Protein AF-A0A1F2QYS1-F1 (afdb_monomer)

Mean predicted aligned error: 6.91 Å

Solvent-accessible surface area (backbone atoms only — not comparable to full-atom values): 3870 Å² total; per-residue (Å²): 111,72,71,58,54,56,49,52,51,54,53,52,52,53,48,53,54,52,52,52,54,51,52,50,53,52,50,52,52,43,55,52,51,36,56,49,36,49,53,45,45,73,74,49,62,79,88,50,36,67,62,34,51,50,54,37,48,55,41,48,53,51,45,52,57,56,60,72,79,102

Structure (mmCIF, N/CA/C/O backbone):
data_AF-A0A1F2QYS1-F1
#
_entry.id   AF-A0A1F2QYS1-F1
#
loop_
_atom_site.group_PDB
_atom_site.id
_atom_site.type_symbol
_atom_site.label_atom_id
_atom_site.label_alt_id
_atom_site.label_comp_id
_atom_site.label_asym_id
_atom_site.label_entity_id
_atom_site.label_seq_id
_atom_site.pdbx_PDB_ins_code
_atom_site.Cartn_x
_atom_site.Cartn_y
_atom_site.Cartn_z
_atom_site.occupancy
_atom_site.B_iso_or_equiv
_atom_site.auth_seq_id
_atom_site.auth_comp_id
_atom_site.auth_asym_id
_atom_site.auth_atom_id
_atom_site.pdbx_PDB_model_num
ATOM 1 N N . MET A 1 1 ? -17.588 6.283 40.082 1.00 59.56 1 MET A N 1
ATOM 2 C CA . MET A 1 1 ? -16.366 5.844 39.359 1.00 59.56 1 MET A CA 1
ATOM 3 C C . MET A 1 1 ? -16.631 4.771 38.303 1.00 59.56 1 MET A C 1
ATOM 5 O O . MET A 1 1 ? -16.193 4.968 37.179 1.00 59.56 1 MET A O 1
ATOM 9 N N . ALA A 1 2 ? -17.371 3.692 38.599 1.00 65.06 2 ALA A N 1
ATOM 10 C CA . ALA A 1 2 ? -17.622 2.597 37.643 1.00 65.06 2 ALA A CA 1
ATOM 11 C C . ALA A 1 2 ? -18.252 3.035 36.299 1.00 65.06 2 ALA A C 1
ATOM 13 O O . ALA A 1 2 ? -17.801 2.611 35.240 1.00 65.06 2 ALA A O 1
ATOM 14 N N . GLN A 1 3 ? -19.229 3.952 36.317 1.00 66.81 3 GLN A N 1
ATOM 15 C CA . GLN A 1 3 ? -19.866 4.460 35.087 1.00 66.81 3 GLN A CA 1
ATOM 16 C C . GLN A 1 3 ? -18.916 5.276 34.189 1.00 66.81 3 GLN A C 1
ATOM 18 O O . GLN A 1 3 ? -19.040 5.244 32.967 1.00 66.81 3 GLN A O 1
ATOM 23 N N . VAL A 1 4 ? -17.936 5.975 34.775 1.00 71.44 4 VAL A N 1
ATOM 24 C CA . VAL A 1 4 ? -16.959 6.779 34.020 1.00 71.44 4 VAL A CA 1
ATOM 25 C C . VAL A 1 4 ? -15.961 5.871 33.298 1.00 71.44 4 VAL A C 1
ATOM 27 O O . VAL A 1 4 ? -15.634 6.120 32.140 1.00 71.44 4 VAL A O 1
ATOM 30 N N . ILE A 1 5 ? -15.528 4.782 33.943 1.00 68.38 5 ILE A N 1
ATOM 31 C CA . ILE A 1 5 ? -14.626 3.786 33.342 1.00 68.38 5 ILE A CA 1
ATOM 32 C C . ILE A 1 5 ? -15.302 3.120 32.134 1.00 68.38 5 ILE A C 1
ATOM 34 O O . ILE A 1 5 ? -14.727 3.112 31.048 1.00 68.38 5 ILE A O 1
ATOM 38 N N . ALA A 1 6 ? -16.559 2.685 32.280 1.00 73.81 6 ALA A N 1
ATOM 39 C CA . ALA A 1 6 ? -17.328 2.077 31.191 1.00 73.81 6 ALA A CA 1
ATOM 40 C C . ALA A 1 6 ? -17.516 3.023 29.986 1.00 73.81 6 ALA A C 1
ATOM 42 O O . ALA A 1 6 ? -17.395 2.611 28.829 1.00 73.81 6 ALA A O 1
ATOM 43 N N . PHE A 1 7 ? -17.758 4.316 30.234 1.00 78.06 7 PHE A N 1
ATOM 44 C CA . PHE A 1 7 ? -17.859 5.315 29.168 1.00 78.06 7 PHE A CA 1
ATOM 45 C C . PHE A 1 7 ? -16.528 5.508 28.424 1.00 78.06 7 PHE A C 1
ATOM 47 O O . PHE A 1 7 ? -16.496 5.509 27.190 1.00 78.06 7 PH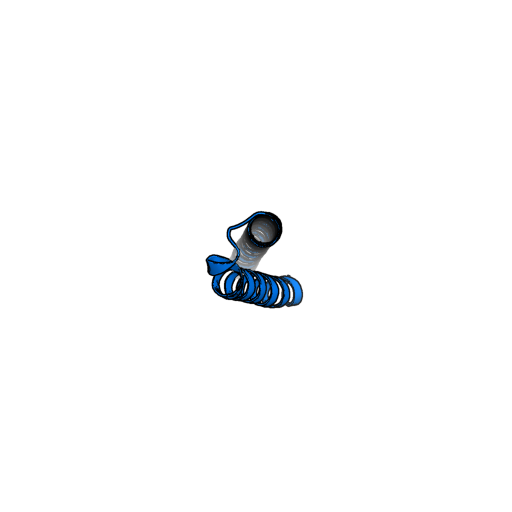E A O 1
ATOM 54 N N . VAL A 1 8 ? -15.414 5.622 29.155 1.00 80.62 8 VAL A N 1
ATOM 55 C CA . VAL A 1 8 ? -14.074 5.773 28.566 1.00 80.62 8 VAL A CA 1
ATOM 56 C C . VAL A 1 8 ? -13.700 4.552 27.724 1.00 80.62 8 VAL A C 1
ATOM 58 O O . VAL A 1 8 ? -13.156 4.704 26.627 1.00 80.62 8 VAL A O 1
ATOM 61 N N . GLU A 1 9 ? -14.022 3.344 28.183 1.00 82.25 9 GLU A N 1
ATOM 62 C CA . GLU A 1 9 ? -13.792 2.111 27.428 1.00 82.25 9 GLU A CA 1
ATOM 63 C C . GLU A 1 9 ? -14.611 2.058 26.136 1.00 82.25 9 GLU A C 1
ATOM 65 O O . GLU A 1 9 ? -14.057 1.751 25.077 1.00 82.25 9 GLU A O 1
ATOM 70 N N . ALA A 1 10 ? -15.889 2.448 26.182 1.00 78.69 10 ALA A N 1
ATOM 71 C CA . ALA A 1 10 ? -16.746 2.514 25.000 1.00 78.69 10 ALA A CA 1
ATOM 72 C C . ALA A 1 10 ? -16.233 3.530 23.961 1.00 78.69 10 ALA A C 1
ATOM 74 O O . ALA A 1 10 ? -16.220 3.249 22.758 1.00 78.69 10 ALA A O 1
ATOM 75 N N . VAL A 1 11 ? -15.765 4.704 24.400 1.00 82.69 11 VAL A N 1
ATOM 76 C CA . VAL A 1 11 ? -15.167 5.715 23.510 1.00 82.69 11 VAL A CA 1
ATOM 77 C C . VAL A 1 11 ? -13.857 5.208 22.901 1.00 82.69 11 VAL A C 1
ATOM 79 O O . VAL A 1 11 ? -13.656 5.331 21.690 1.00 82.69 11 VAL A O 1
ATOM 82 N N . ARG A 1 12 ? -12.986 4.576 23.697 1.00 84.94 12 ARG A N 1
ATOM 83 C CA . ARG A 1 12 ? -11.735 3.968 23.208 1.00 84.94 12 ARG A CA 1
ATOM 84 C C . ARG A 1 12 ? -12.001 2.854 22.197 1.00 84.94 12 ARG A C 1
ATOM 86 O O . ARG A 1 12 ? -11.317 2.794 21.179 1.00 84.94 12 ARG A O 1
ATOM 93 N N . ALA A 1 13 ? -12.998 2.003 22.438 1.00 82.94 13 ALA A N 1
ATOM 94 C CA . ALA A 1 13 ? -13.390 0.945 21.511 1.00 82.94 13 ALA A CA 1
ATOM 95 C C . ALA A 1 13 ? -13.878 1.515 20.171 1.00 82.94 13 ALA A C 1
ATOM 97 O O . ALA A 1 13 ? -13.412 1.082 19.118 1.00 82.94 13 ALA A O 1
ATOM 98 N N . ARG A 1 14 ? -14.736 2.545 20.202 1.00 81.69 14 ARG A N 1
ATOM 99 C CA . ARG A 1 14 ? -15.185 3.249 18.989 1.00 81.69 14 ARG A CA 1
ATOM 100 C C . ARG A 1 14 ? -14.032 3.901 18.233 1.00 81.69 14 ARG A C 1
ATOM 102 O O . ARG A 1 14 ? -14.001 3.834 17.007 1.00 81.69 14 ARG A O 1
ATOM 109 N N . ARG A 1 15 ? -13.081 4.511 18.946 1.00 85.44 15 ARG A N 1
ATOM 110 C CA . ARG A 1 15 ? -11.886 5.103 18.335 1.00 85.44 15 ARG A CA 1
ATOM 111 C C . ARG A 1 15 ? -11.041 4.039 17.637 1.00 85.44 15 ARG A C 1
ATOM 113 O O . ARG A 1 15 ? -10.777 4.191 16.455 1.00 85.44 15 ARG A O 1
ATOM 120 N N . ARG A 1 16 ? -10.737 2.923 18.310 1.00 84.62 16 ARG A N 1
ATOM 121 C CA . ARG A 1 16 ? -10.00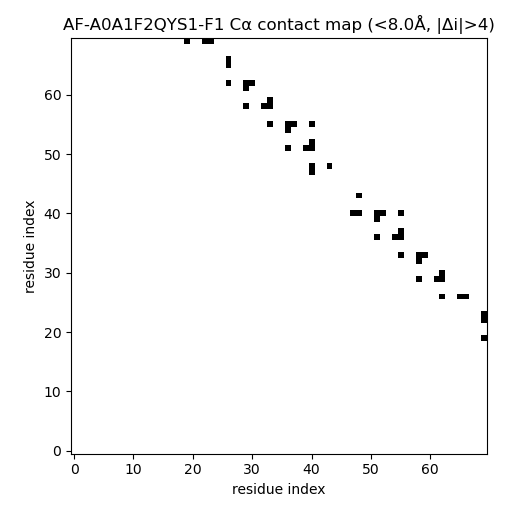9 1.793 17.702 1.00 84.62 16 ARG A CA 1
ATOM 122 C C . ARG A 1 16 ? -10.713 1.242 16.464 1.00 84.62 16 ARG A C 1
ATOM 124 O O . ARG A 1 16 ? -10.050 0.941 15.482 1.00 84.62 16 ARG A O 1
ATOM 131 N N . ALA A 1 17 ? -12.041 1.124 16.493 1.00 81.50 17 ALA A N 1
ATOM 132 C CA . ALA A 1 17 ? -12.805 0.666 15.335 1.00 81.50 17 ALA A CA 1
ATOM 133 C C . ALA A 1 17 ? -12.678 1.636 14.148 1.00 81.50 17 ALA A C 1
ATOM 135 O O . ALA A 1 17 ? -12.420 1.202 13.031 1.00 81.50 17 ALA A O 1
ATOM 136 N N . ARG A 1 18 ? -12.795 2.949 14.391 1.00 84.75 18 ARG A N 1
ATOM 137 C CA . ARG A 1 18 ? -12.593 3.978 13.357 1.00 84.75 18 ARG A CA 1
ATOM 138 C C . ARG A 1 18 ? -11.166 3.991 12.821 1.00 84.75 18 ARG A C 1
ATOM 140 O O . ARG A 1 18 ? -10.983 4.107 11.616 1.00 84.75 18 ARG A O 1
ATOM 147 N N . ASP A 1 19 ? -10.180 3.866 13.702 1.00 85.94 19 ASP A N 1
ATOM 148 C CA . ASP A 1 19 ? -8.771 3.849 13.318 1.00 85.9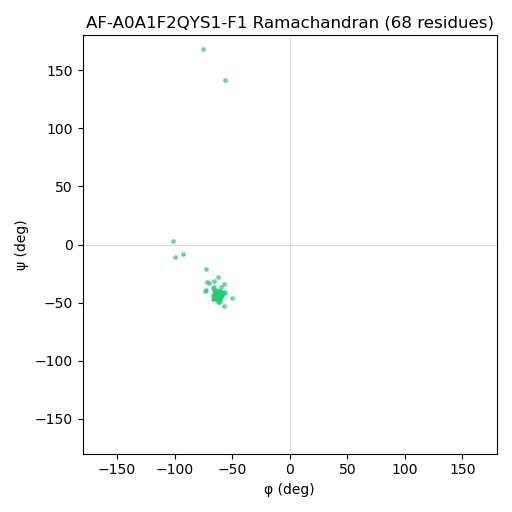4 19 ASP A CA 1
ATOM 149 C C . ASP A 1 19 ? -8.478 2.625 12.434 1.00 85.94 19 ASP A C 1
ATOM 151 O O . ASP A 1 19 ? -7.870 2.783 11.384 1.00 85.94 19 ASP A O 1
ATOM 155 N N . ARG A 1 20 ? -9.024 1.442 12.760 1.00 87.06 20 ARG A N 1
ATOM 156 C CA . ARG A 1 20 ? -8.932 0.245 11.899 1.00 87.06 20 ARG A CA 1
ATOM 157 C C . ARG A 1 20 ? -9.550 0.448 10.516 1.00 87.06 20 ARG A C 1
ATOM 159 O O . ARG A 1 20 ? -8.940 0.060 9.527 1.00 87.06 20 ARG A O 1
ATOM 166 N N . VAL A 1 21 ? -10.735 1.060 10.438 1.00 88.62 21 VAL A N 1
ATOM 167 C CA . VAL A 1 21 ? -11.390 1.356 9.148 1.00 88.62 21 VAL A CA 1
ATOM 168 C C . VAL A 1 21 ? -10.516 2.280 8.301 1.00 88.62 21 VAL A C 1
ATOM 170 O O . VAL A 1 21 ? -10.271 1.989 7.136 1.00 88.62 21 VAL A O 1
ATOM 173 N N . ARG A 1 22 ? -9.971 3.342 8.899 1.00 85.88 22 ARG A N 1
ATOM 174 C CA . ARG A 1 22 ? -9.065 4.268 8.203 1.00 85.88 22 ARG A CA 1
ATOM 175 C C . ARG A 1 22 ? -7.773 3.589 7.755 1.00 85.88 22 ARG A C 1
ATOM 177 O O . ARG A 1 22 ? -7.311 3.845 6.650 1.00 85.88 22 ARG A O 1
ATOM 184 N N . THR A 1 23 ? -7.198 2.713 8.580 1.00 88.31 23 THR A N 1
ATOM 185 C CA . THR A 1 23 ? -6.024 1.921 8.188 1.00 88.31 23 THR A CA 1
ATOM 186 C C . THR A 1 23 ? -6.335 1.047 6.974 1.00 88.31 23 THR A C 1
ATOM 188 O O . THR A 1 23 ? -5.546 1.026 6.032 1.00 88.31 23 THR A O 1
ATOM 191 N N . ALA A 1 24 ? -7.496 0.386 6.948 1.00 90.19 24 ALA A N 1
ATOM 192 C CA . ALA A 1 24 ? -7.923 -0.410 5.798 1.00 90.19 24 ALA A CA 1
ATOM 193 C C . ALA A 1 24 ? -8.075 0.445 4.525 1.00 90.19 24 ALA A C 1
ATOM 195 O O . ALA A 1 24 ? -7.542 0.081 3.478 1.00 90.19 24 ALA A O 1
ATOM 196 N N . GLU A 1 25 ? -8.701 1.621 4.624 1.00 91.31 25 GLU A N 1
ATOM 197 C CA . GLU A 1 25 ? -8.818 2.569 3.505 1.00 91.31 25 GLU A CA 1
ATOM 198 C C . GLU A 1 25 ? -7.440 3.015 2.980 1.00 91.31 25 GLU A C 1
ATOM 200 O O . GLU A 1 25 ? -7.203 3.036 1.770 1.00 91.31 25 GLU A O 1
ATOM 205 N N . CYS A 1 26 ? -6.491 3.313 3.874 1.00 90.06 26 CYS A N 1
ATOM 206 C CA . CYS A 1 26 ? -5.117 3.650 3.497 1.00 90.06 26 CYS A CA 1
ATOM 207 C C . CYS A 1 26 ? -4.417 2.499 2.757 1.00 90.06 26 CYS A C 1
ATOM 209 O O . CYS A 1 26 ? -3.725 2.735 1.763 1.00 90.06 26 CYS A O 1
ATOM 211 N N . ILE A 1 27 ? -4.608 1.253 3.204 1.00 93.25 27 ILE A N 1
ATOM 212 C CA . ILE A 1 27 ? -4.062 0.061 2.538 1.00 93.25 27 ILE A CA 1
ATOM 213 C C . ILE A 1 27 ? -4.634 -0.078 1.126 1.00 93.25 27 ILE A C 1
ATOM 215 O O . ILE A 1 27 ? -3.885 -0.361 0.186 1.00 93.25 27 ILE A O 1
ATOM 219 N N . ASP A 1 28 ? -5.932 0.151 0.943 1.00 94.81 28 ASP A N 1
ATOM 220 C CA . ASP A 1 28 ? -6.568 0.068 -0.372 1.00 94.81 28 ASP A CA 1
ATOM 221 C C . ASP A 1 28 ? -6.038 1.134 -1.337 1.00 94.81 28 ASP A C 1
ATOM 223 O O . ASP A 1 28 ? -5.723 0.822 -2.495 1.00 94.81 28 ASP A O 1
ATOM 227 N N . ILE A 1 29 ? -5.841 2.364 -0.853 1.00 95.00 29 ILE A N 1
ATOM 228 C CA . ILE A 1 29 ? -5.217 3.451 -1.620 1.00 95.00 29 ILE A CA 1
ATOM 229 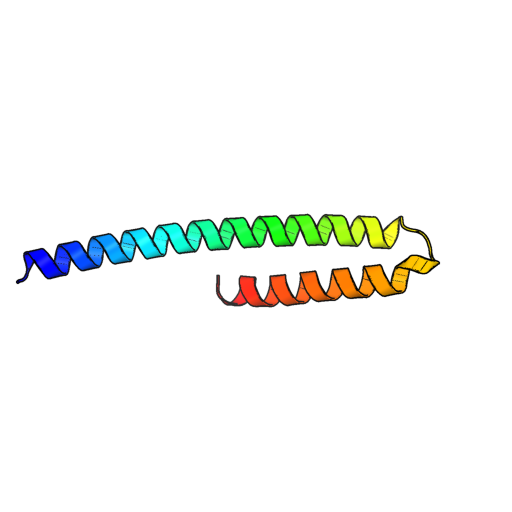C C . ILE A 1 29 ? -3.779 3.087 -2.009 1.00 95.00 29 ILE A C 1
ATOM 231 O O . ILE A 1 29 ? -3.391 3.269 -3.170 1.00 95.00 29 ILE A O 1
ATOM 235 N N . LEU A 1 30 ? -2.991 2.525 -1.086 1.00 94.06 30 LEU A N 1
ATOM 236 C CA . LEU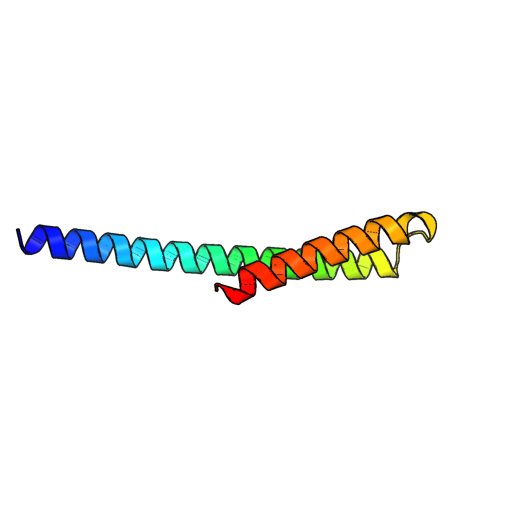 A 1 30 ? -1.625 2.071 -1.366 1.00 94.06 30 LEU A CA 1
ATOM 237 C C . LEU A 1 30 ? -1.607 0.958 -2.420 1.00 94.06 30 LEU A C 1
ATOM 239 O O . LEU A 1 30 ? -0.843 1.033 -3.384 1.00 94.06 30 LEU A O 1
ATOM 243 N N . ARG A 1 31 ? -2.501 -0.034 -2.317 1.00 96.19 31 ARG A N 1
ATOM 244 C CA . ARG A 1 31 ? -2.640 -1.102 -3.325 1.00 96.19 31 ARG A CA 1
ATOM 245 C C . ARG A 1 31 ? -3.040 -0.561 -4.692 1.00 96.19 31 ARG A C 1
ATOM 247 O O . ARG A 1 31 ? -2.590 -1.088 -5.711 1.00 96.19 31 ARG A O 1
ATOM 254 N N . ALA A 1 32 ? -3.936 0.422 -4.747 1.00 96.88 32 ALA A N 1
ATOM 255 C CA . ALA A 1 32 ? -4.342 1.051 -6.001 1.00 96.88 32 ALA A CA 1
ATOM 256 C C . ALA A 1 32 ? -3.177 1.835 -6.627 1.00 96.88 32 ALA A C 1
ATOM 258 O O .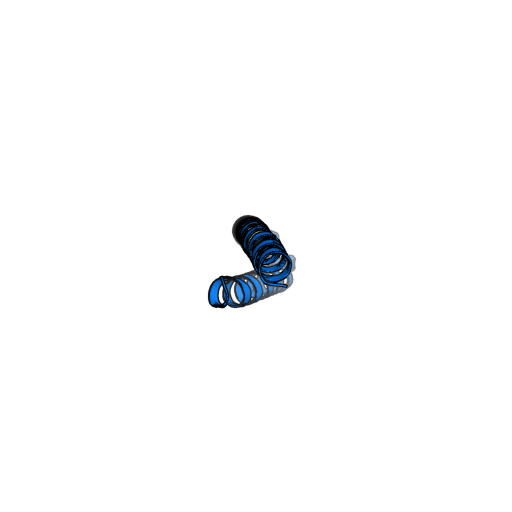 ALA A 1 32 ? -2.897 1.681 -7.818 1.00 96.88 32 ALA A O 1
ATOM 259 N N . SER A 1 33 ? -2.446 2.589 -5.805 1.00 95.31 33 SER A N 1
ATOM 260 C CA . SER A 1 33 ? -1.265 3.357 -6.209 1.00 95.31 33 SER A CA 1
ATOM 261 C C . SER A 1 33 ? -0.156 2.455 -6.750 1.00 95.31 33 SER A C 1
ATOM 263 O O . SER A 1 33 ? 0.373 2.713 -7.828 1.00 95.31 33 SER A O 1
ATOM 265 N N . LEU A 1 34 ? 0.140 1.342 -6.069 1.00 95.88 34 LEU A N 1
ATOM 266 C CA . LEU A 1 34 ? 1.130 0.365 -6.524 1.00 95.88 34 LEU A CA 1
ATOM 267 C C . LEU A 1 34 ? 0.734 -0.266 -7.867 1.00 95.88 34 LEU A C 1
ATOM 269 O O . LEU A 1 34 ? 1.560 -0.369 -8.774 1.00 95.88 34 LEU A O 1
ATOM 273 N N . ARG A 1 35 ? -0.543 -0.638 -8.037 1.00 96.44 35 ARG A N 1
ATOM 274 C CA . ARG A 1 35 ? -1.061 -1.158 -9.315 1.00 96.44 35 ARG A CA 1
ATOM 275 C C . ARG A 1 35 ? -0.890 -0.151 -10.452 1.00 96.44 35 ARG A C 1
ATOM 277 O O . ARG A 1 35 ? -0.506 -0.541 -11.554 1.00 96.44 35 ARG A O 1
ATOM 284 N N . LEU A 1 36 ? -1.159 1.129 -10.198 1.00 94.25 36 LEU A N 1
ATOM 285 C CA . LEU A 1 36 ? -0.946 2.190 -11.180 1.00 94.25 36 LEU A CA 1
ATOM 286 C C . LEU A 1 36 ? 0.545 2.364 -11.501 1.00 94.25 36 LEU A C 1
ATOM 288 O O . LEU A 1 36 ? 0.910 2.387 -12.675 1.00 94.25 36 LEU A O 1
ATOM 292 N N . ALA A 1 37 ? 1.405 2.416 -10.483 1.00 93.31 37 ALA A N 1
ATOM 293 C CA . ALA A 1 37 ? 2.849 2.556 -10.647 1.00 93.31 37 ALA A CA 1
ATOM 294 C C . ALA A 1 37 ? 3.456 1.403 -11.462 1.00 93.31 37 ALA A C 1
ATOM 296 O O . ALA A 1 37 ? 4.268 1.648 -12.350 1.00 93.31 37 ALA A O 1
ATOM 297 N N . LEU A 1 38 ? 3.010 0.162 -11.241 1.00 95.12 38 LEU A N 1
ATOM 298 C CA . LEU A 1 38 ? 3.425 -1.003 -12.032 1.00 95.12 38 LEU A CA 1
ATOM 299 C C . LEU A 1 38 ? 3.020 -0.881 -13.505 1.00 95.12 38 LEU A C 1
ATOM 301 O O . LEU A 1 38 ? 3.836 -1.130 -14.392 1.00 95.12 38 LEU A O 1
ATOM 305 N N . ARG A 1 39 ? 1.779 -0.457 -13.780 1.00 94.44 39 ARG A N 1
ATOM 306 C CA . ARG A 1 39 ? 1.313 -0.219 -15.158 1.00 94.44 39 ARG A CA 1
ATOM 307 C C . ARG A 1 39 ? 2.152 0.853 -15.838 1.00 94.44 39 ARG A C 1
ATOM 309 O O . ARG A 1 39 ? 2.618 0.648 -16.953 1.00 94.44 39 ARG A O 1
ATOM 316 N N . LEU A 1 40 ? 2.389 1.962 -15.143 1.00 90.69 40 LEU A N 1
ATOM 317 C CA . LEU A 1 40 ? 3.232 3.046 -15.625 1.00 90.69 40 LEU A CA 1
ATOM 318 C C . LEU A 1 40 ? 4.672 2.562 -15.859 1.00 90.69 40 LEU A C 1
ATOM 320 O O . LEU A 1 40 ? 5.253 2.866 -16.897 1.00 90.69 40 LEU A O 1
ATOM 324 N N . ALA A 1 41 ? 5.266 1.789 -14.956 1.00 90.62 41 ALA A N 1
ATOM 325 C CA . ALA A 1 41 ? 6.612 1.249 -15.151 1.00 90.62 41 ALA A CA 1
ATOM 326 C C . ALA A 1 41 ? 6.706 0.354 -16.402 1.00 90.62 41 ALA A C 1
ATOM 328 O O . ALA A 1 41 ? 7.712 0.397 -17.112 1.00 90.62 41 ALA A O 1
ATOM 329 N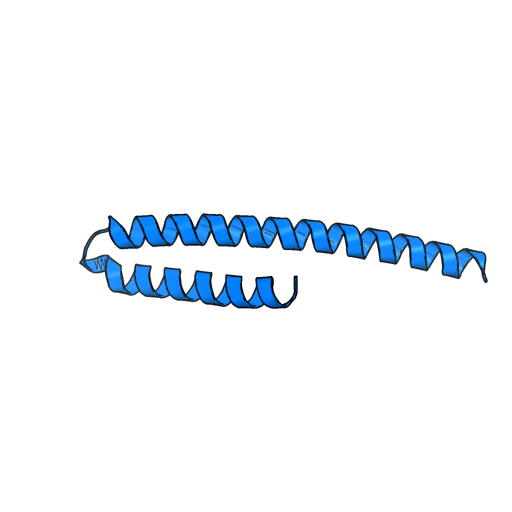 N . ALA A 1 42 ? 5.649 -0.409 -16.698 1.00 90.38 42 ALA A N 1
ATOM 330 C CA . ALA A 1 42 ? 5.588 -1.289 -17.860 1.00 90.38 42 ALA A CA 1
ATOM 331 C C . ALA A 1 42 ? 5.404 -0.536 -19.190 1.00 90.38 42 ALA A C 1
ATOM 333 O O . ALA A 1 42 ? 6.025 -0.908 -20.186 1.00 90.38 42 ALA A O 1
ATOM 334 N N . THR A 1 43 ? 4.576 0.515 -19.220 1.00 92.62 43 THR A N 1
ATOM 335 C CA . THR A 1 43 ? 4.213 1.230 -20.462 1.00 92.62 43 THR A CA 1
ATOM 336 C C . THR A 1 43 ? 4.995 2.524 -20.702 1.00 92.62 43 THR A C 1
ATOM 338 O O . THR A 1 43 ? 4.898 3.106 -21.779 1.00 92.62 43 THR A O 1
ATOM 341 N N . GLY A 1 44 ? 5.751 2.999 -19.711 1.00 87.94 44 GLY A N 1
ATOM 342 C CA . GLY A 1 44 ? 6.438 4.288 -19.758 1.00 87.94 44 GLY A CA 1
ATOM 343 C C . GLY A 1 44 ? 7.693 4.335 -20.641 1.00 87.94 44 GLY A C 1
ATOM 344 O O . GLY A 1 44 ? 8.235 3.294 -21.034 1.00 87.94 44 GLY A O 1
ATOM 345 N N . PRO A 1 45 ? 8.214 5.550 -20.904 1.00 91.25 45 PRO A N 1
ATOM 346 C CA . PRO A 1 45 ? 9.473 5.743 -21.619 1.00 91.25 45 PRO A CA 1
ATOM 347 C C . PRO A 1 45 ? 10.632 5.005 -20.943 1.00 91.25 45 PRO A C 1
ATOM 349 O O . PRO A 1 45 ? 10.753 4.991 -19.716 1.00 91.25 45 PRO A O 1
ATOM 352 N N . ARG A 1 46 ? 11.544 4.427 -21.740 1.00 88.69 46 ARG A N 1
ATOM 353 C CA . ARG A 1 46 ? 12.701 3.679 -21.207 1.00 88.69 46 ARG A CA 1
ATOM 354 C C . ARG A 1 46 ? 13.575 4.519 -20.271 1.00 88.69 46 ARG A C 1
ATOM 356 O O . ARG A 1 46 ? 14.082 3.975 -19.296 1.00 88.69 46 ARG A O 1
ATOM 363 N N . ALA A 1 47 ? 13.700 5.818 -20.544 1.00 91.31 47 ALA A N 1
ATOM 364 C CA . ALA A 1 47 ? 14.467 6.760 -19.731 1.00 91.31 47 ALA A CA 1
ATOM 365 C C . ALA A 1 47 ? 13.926 6.911 -18.296 1.00 91.31 47 ALA A C 1
ATOM 367 O O . ALA A 1 47 ? 14.691 7.168 -17.375 1.00 91.31 47 ALA A O 1
ATOM 368 N N . GLU A 1 48 ? 12.626 6.695 -18.083 1.00 90.62 48 GLU A N 1
ATOM 369 C CA . GLU A 1 48 ? 11.987 6.852 -16.770 1.00 90.62 48 GLU A CA 1
ATOM 370 C C . GLU A 1 48 ? 11.942 5.554 -15.955 1.00 90.62 48 GLU A C 1
ATOM 372 O O . GLU A 1 48 ? 11.587 5.572 -14.776 1.00 90.62 48 GLU A O 1
ATOM 377 N N . ARG A 1 49 ? 12.313 4.413 -16.551 1.00 88.75 49 ARG A N 1
ATOM 378 C CA . ARG A 1 49 ? 12.303 3.099 -15.889 1.00 88.75 49 ARG A CA 1
ATOM 379 C C . ARG A 1 49 ? 13.000 3.064 -14.525 1.00 88.75 49 ARG A C 1
ATOM 381 O O . ARG A 1 49 ? 12.390 2.505 -13.618 1.00 88.75 49 ARG A O 1
ATOM 388 N N . PRO A 1 50 ? 14.210 3.626 -14.324 1.00 91.25 50 PRO A N 1
ATOM 389 C CA . PRO A 1 50 ? 14.853 3.581 -13.009 1.00 91.25 50 PRO A CA 1
ATOM 390 C C . PRO A 1 50 ? 14.059 4.354 -11.947 1.00 91.25 50 PRO A C 1
ATOM 392 O O . PRO A 1 50 ? 13.875 3.856 -10.838 1.00 91.25 50 PRO A O 1
ATOM 395 N N . VAL A 1 51 ? 13.513 5.521 -12.301 1.00 92.69 51 VAL A N 1
ATOM 396 C CA . VAL A 1 51 ? 12.679 6.327 -11.395 1.00 92.69 51 VAL A CA 1
ATOM 397 C C . VAL A 1 51 ? 11.383 5.589 -11.059 1.00 92.69 51 VAL A C 1
ATOM 399 O O . VAL A 1 51 ? 11.021 5.471 -9.889 1.00 92.69 51 VAL A O 1
ATOM 402 N N . ARG A 1 52 ? 10.707 5.020 -12.064 1.00 92.25 52 ARG A N 1
ATOM 403 C CA . ARG A 1 52 ? 9.468 4.257 -11.855 1.00 92.25 52 ARG A CA 1
ATOM 404 C C . ARG A 1 52 ? 9.713 2.973 -11.052 1.00 92.25 52 ARG A C 1
ATOM 406 O O . ARG A 1 5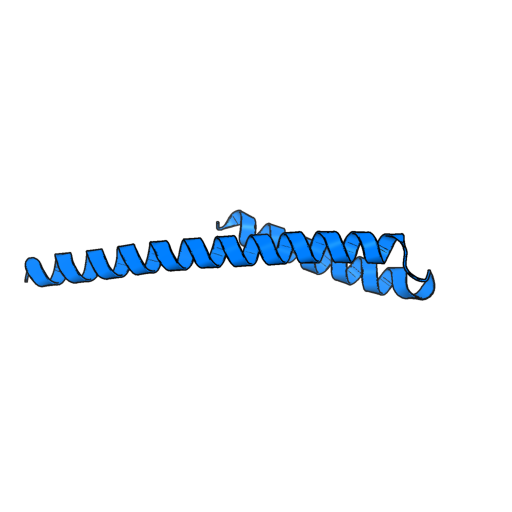2 ? 8.903 2.632 -10.198 1.00 92.25 52 ARG A O 1
ATOM 413 N N . ALA A 1 53 ? 10.841 2.291 -11.258 1.00 92.81 53 ALA A N 1
ATOM 414 C CA . ALA A 1 53 ? 11.230 1.127 -10.459 1.00 92.81 53 ALA A CA 1
ATOM 415 C C . ALA A 1 53 ? 11.467 1.492 -8.985 1.00 92.81 53 ALA A C 1
ATOM 417 O O . ALA A 1 53 ? 11.048 0.751 -8.095 1.00 92.81 53 ALA A O 1
ATOM 418 N N . HIS A 1 54 ? 12.082 2.648 -8.721 1.00 94.62 54 HIS A N 1
ATOM 419 C CA . HIS A 1 54 ? 12.239 3.162 -7.363 1.00 94.62 54 HIS A CA 1
ATOM 420 C C . HIS A 1 54 ? 10.883 3.459 -6.703 1.00 94.62 54 HIS A C 1
ATOM 422 O O . HIS A 1 54 ? 10.630 2.989 -5.597 1.00 94.62 54 HIS A O 1
ATOM 428 N N . GLN A 1 55 ? 9.976 4.143 -7.407 1.00 93.06 55 GLN A N 1
ATOM 429 C CA . GLN A 1 55 ? 8.622 4.427 -6.909 1.00 93.06 55 GLN A CA 1
ATOM 430 C C . GLN A 1 55 ? 7.827 3.149 -6.604 1.00 93.06 55 GLN A C 1
ATOM 432 O O . GLN A 1 55 ? 7.175 3.057 -5.565 1.00 93.06 55 GLN A O 1
ATOM 437 N N . VAL A 1 56 ? 7.899 2.142 -7.483 1.00 96.06 56 VAL A N 1
ATOM 438 C CA . VAL A 1 56 ? 7.266 0.831 -7.260 1.00 96.06 56 VAL A CA 1
ATOM 439 C C . VAL A 1 56 ? 7.807 0.176 -5.992 1.00 96.06 56 VAL A C 1
ATOM 441 O O . VAL A 1 56 ? 7.019 -0.316 -5.187 1.00 96.06 56 VAL A O 1
ATOM 444 N N . ARG A 1 57 ? 9.130 0.199 -5.788 1.00 96.44 57 ARG A N 1
ATOM 445 C CA . ARG A 1 57 ? 9.761 -0.351 -4.583 1.00 96.44 57 ARG A CA 1
ATOM 446 C C . ARG A 1 57 ? 9.276 0.362 -3.318 1.00 96.44 57 ARG A C 1
ATOM 448 O O . ARG A 1 57 ? 8.836 -0.314 -2.399 1.00 96.44 57 ARG A O 1
ATOM 455 N N . GLN A 1 58 ? 9.281 1.695 -3.293 1.00 95.94 58 GLN A N 1
ATOM 456 C CA . GLN A 1 58 ? 8.825 2.468 -2.129 1.00 95.94 58 GLN A CA 1
ATOM 457 C C . GLN A 1 58 ? 7.364 2.170 -1.767 1.00 95.94 58 GLN A C 1
ATOM 459 O O . GLN A 1 58 ? 7.033 1.986 -0.599 1.00 95.94 58 GLN A O 1
ATOM 464 N N . LEU A 1 59 ? 6.484 2.092 -2.770 1.00 94.38 59 LEU A N 1
ATOM 465 C CA . LEU A 1 59 ? 5.075 1.762 -2.552 1.00 94.38 59 LEU A CA 1
ATOM 466 C C . LEU A 1 59 ? 4.887 0.322 -2.060 1.00 94.38 59 LEU A C 1
ATOM 468 O O . LEU A 1 59 ? 4.014 0.080 -1.229 1.00 94.38 59 LEU A O 1
ATOM 472 N N . ALA A 1 60 ? 5.687 -0.622 -2.558 1.00 95.00 60 ALA A N 1
ATOM 473 C CA . ALA A 1 60 ? 5.649 -2.011 -2.113 1.00 95.00 60 ALA A CA 1
ATOM 474 C C . ALA A 1 60 ? 6.121 -2.155 -0.658 1.00 95.00 60 ALA A C 1
ATOM 476 O O . ALA A 1 60 ? 5.421 -2.777 0.135 1.00 95.00 60 ALA A O 1
ATOM 477 N N . GLU A 1 61 ? 7.242 -1.528 -0.295 1.00 95.88 61 GLU A N 1
ATOM 478 C CA . GLU A 1 61 ? 7.786 -1.540 1.071 1.00 95.88 61 GLU A CA 1
ATOM 479 C C . GLU A 1 61 ? 6.813 -0.893 2.068 1.00 95.88 61 GLU A C 1
ATOM 481 O O . GLU A 1 61 ? 6.558 -1.437 3.142 1.00 95.88 61 GLU A O 1
ATOM 486 N N . LEU A 1 62 ? 6.198 0.235 1.697 1.00 93.12 62 LEU A N 1
ATOM 487 C CA . LEU A 1 62 ? 5.203 0.896 2.540 1.00 93.12 62 LEU A CA 1
ATOM 488 C C . LEU A 1 62 ? 3.938 0.045 2.708 1.00 93.12 62 LEU A C 1
ATOM 490 O O . LEU A 1 62 ? 3.384 -0.030 3.803 1.00 93.12 62 LEU A O 1
ATOM 494 N N . LEU A 1 63 ? 3.480 -0.611 1.639 1.00 93.00 63 LEU A N 1
ATOM 495 C CA . LEU A 1 63 ? 2.337 -1.516 1.712 1.00 93.00 63 LEU A CA 1
ATOM 496 C C . LEU A 1 63 ? 2.638 -2.729 2.599 1.00 93.00 63 LEU A C 1
ATOM 498 O O . LEU A 1 63 ? 1.782 -3.111 3.390 1.00 93.00 63 LEU A O 1
ATOM 502 N N . GLU A 1 64 ? 3.828 -3.318 2.481 1.00 92.69 64 GLU A N 1
ATOM 503 C CA . GLU A 1 64 ? 4.266 -4.428 3.331 1.00 92.69 64 GLU A CA 1
ATOM 504 C C . GLU A 1 64 ? 4.301 -4.014 4.805 1.00 92.69 64 GLU A C 1
ATOM 506 O O . GLU A 1 64 ? 3.752 -4.718 5.651 1.00 92.69 64 GLU A O 1
ATOM 511 N N . TYR A 1 65 ? 4.873 -2.843 5.101 1.00 91.19 65 TYR A N 1
ATOM 512 C CA . TYR A 1 65 ? 4.924 -2.295 6.453 1.00 91.19 65 TYR A CA 1
ATOM 513 C C . TYR A 1 65 ? 3.525 -2.138 7.058 1.00 91.19 65 TYR A C 1
ATOM 515 O O . TYR A 1 65 ? 3.243 -2.683 8.122 1.00 91.19 65 TYR A O 1
ATOM 523 N N . VAL A 1 66 ? 2.618 -1.454 6.354 1.00 86.50 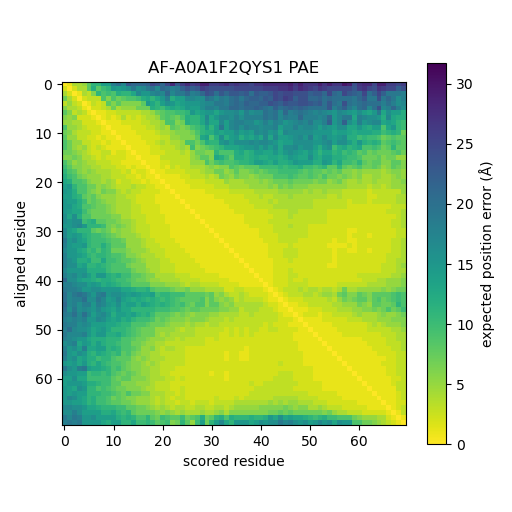66 VAL A N 1
ATOM 524 C CA . VAL A 1 66 ? 1.271 -1.181 6.878 1.00 86.50 66 VAL A CA 1
ATOM 525 C C . VAL A 1 66 ? 0.417 -2.453 6.937 1.00 86.50 66 VAL A C 1
ATOM 527 O O . VAL A 1 66 ? -0.396 -2.593 7.843 1.00 86.50 66 VAL A O 1
ATOM 530 N N . ALA A 1 67 ? 0.599 -3.404 6.014 1.00 84.44 67 ALA A N 1
ATOM 531 C CA . ALA A 1 67 ? -0.139 -4.668 6.022 1.00 84.44 67 ALA A CA 1
ATOM 532 C C . ALA A 1 67 ? 0.312 -5.635 7.128 1.00 84.44 67 ALA A C 1
ATOM 534 O O . ALA A 1 67 ? -0.448 -6.534 7.481 1.00 84.44 67 ALA A O 1
ATOM 535 N N . ARG A 1 68 ? 1.526 -5.475 7.669 1.00 84.62 68 ARG A N 1
ATOM 536 C CA . ARG A 1 68 ? 2.026 -6.289 8.784 1.00 84.62 68 ARG A CA 1
ATOM 537 C C . ARG A 1 68 ? 1.343 -5.955 10.112 1.00 84.62 68 ARG A C 1
ATOM 539 O O . ARG A 1 68 ? 1.175 -6.845 10.941 1.00 84.62 68 ARG A O 1
ATOM 546 N N . ASP A 1 69 ? 0.958 -4.693 10.278 1.00 70.38 69 ASP A N 1
ATOM 547 C CA . ASP A 1 69 ? 0.394 -4.141 11.514 1.00 70.38 69 ASP A CA 1
ATOM 548 C C . ASP A 1 69 ? -1.145 -3.992 11.473 1.00 70.38 69 ASP A C 1
ATOM 550 O O . ASP A 1 69 ? -1.741 -3.469 12.421 1.00 70.38 69 ASP A O 1
ATOM 554 N N . ALA A 1 70 ? -1.788 -4.420 10.377 1.00 63.50 70 ALA A N 1
ATOM 555 C CA . ALA A 1 70 ? -3.226 -4.275 10.121 1.00 63.50 70 ALA A CA 1
ATOM 556 C C . ALA A 1 70 ? -4.077 -5.471 10.571 1.00 63.50 70 ALA A C 1
ATOM 558 O O . ALA A 1 70 ? -3.616 -6.628 10.453 1.00 63.50 70 ALA A O 1
#

Nearest PDB structures (foldseek):
  5eiu-assembly1_D  TM=5.913E-01  e=1.460E+00  Macaca mulatta
  5oen-assembly1_B  TM=9.067E-01  e=7.908E+00  Mus musculus

Sequence (70 aa):
MAQVIAFVEAVRARRRARDRVRTAECIDILRASLRLALRLAATGPRAERPVRAHQVRQLAELLEYVARDA

Radius of gyration: 19.26 Å; Cα contacts (8 Å, |Δi|>4): 25; chains: 1; bounding box: 35×13×61 Å

Secondary structure (DSSP, 8-state):
-HHHHHHHHHHHHHHHHHHHHHHHHHHHHHHHHHHHHHHHHHHS-GGGHHHHHHHHHHHHHHHHHHHH--

Foldseek 3Di:
DVVVVVVVVVVVVVVVVVVVVVLVVVLVVLVVQLVVLVVCLVPDDPVCNVVSVVVNVVSVVVSVVSVVVD

pLDDT: mean 87.55, std 8.74, range [59.56, 96.88]